Protein AF-A0A1W9GLF1-F1 (afdb_monomer_lite)

Radius of gyration: 27.72 Å; chains: 1; bounding box: 95×33×61 Å

Sequence (133 aa):
MVIMRIGRLIRSLVLAGSVLMWMQTTSVQAGGESYALGYDVIGQAEKVLKQAAANSPKWHGKPDSVEREIYDITFLLEQACRAADTANDAAMKGSAYQALFLLQRAVARGDFDPGTVEPIFTLIRRLLPNVSV

Structure (mmCIF, N/CA/C/O backbone):
data_AF-A0A1W9GLF1-F1
#
_entry.id   AF-A0A1W9GLF1-F1
#
loop_
_atom_site.group_PDB
_atom_site.id
_atom_site.type_symbol
_atom_site.label_atom_id
_atom_site.label_alt_id
_atom_site.label_comp_id
_atom_site.label_asym_id
_atom_site.label_entity_id
_atom_site.label_seq_id
_atom_site.pdbx_PDB_ins_code
_atom_site.Cartn_x
_atom_site.Cartn_y
_atom_site.Cartn_z
_atom_site.occupancy
_atom_site.B_iso_or_equiv
_atom_site.auth_seq_id
_atom_site.auth_comp_id
_atom_site.auth_asym_id
_atom_site.auth_atom_id
_atom_site.pdbx_PDB_model_num
ATOM 1 N N . MET A 1 1 ? 81.716 -3.496 -32.588 1.00 36.94 1 MET A N 1
ATOM 2 C CA . MET A 1 1 ? 81.649 -2.542 -31.464 1.00 36.94 1 MET A CA 1
ATOM 3 C C . MET A 1 1 ? 80.410 -1.673 -31.677 1.00 36.94 1 MET A C 1
ATOM 5 O O . MET A 1 1 ? 80.377 -0.985 -32.682 1.00 36.94 1 MET A O 1
ATOM 9 N N . VAL A 1 2 ? 79.415 -1.807 -30.776 1.00 39.44 2 VAL A N 1
ATOM 10 C CA . VAL A 1 2 ? 78.284 -0.882 -30.468 1.00 39.44 2 VAL A CA 1
ATOM 11 C C . VAL A 1 2 ? 77.276 -0.621 -31.617 1.00 39.44 2 VAL A C 1
ATOM 13 O O . VAL A 1 2 ? 77.596 0.078 -32.563 1.00 39.44 2 VAL A O 1
ATOM 16 N N . ILE A 1 3 ? 76.104 -1.275 -31.721 1.00 43.47 3 ILE A N 1
ATOM 17 C CA . ILE A 1 3 ? 74.841 -1.196 -30.929 1.00 43.47 3 ILE A CA 1
ATOM 18 C C . ILE A 1 3 ? 74.308 0.233 -30.716 1.00 43.47 3 ILE A C 1
ATOM 20 O O . ILE A 1 3 ? 74.856 0.930 -29.879 1.00 43.47 3 ILE A O 1
ATOM 24 N N . MET A 1 4 ? 73.173 0.590 -31.345 1.00 38.31 4 MET A N 1
ATOM 25 C CA . MET A 1 4 ? 72.057 1.444 -30.842 1.00 38.31 4 MET A CA 1
ATOM 26 C C . MET A 1 4 ? 71.329 2.117 -32.023 1.00 38.31 4 MET A C 1
ATOM 28 O O . MET A 1 4 ? 71.976 2.564 -32.953 1.00 38.31 4 MET A O 1
ATOM 32 N N . ARG A 1 5 ? 70.009 2.314 -32.058 1.00 50.31 5 ARG A N 1
ATOM 33 C CA . ARG A 1 5 ? 68.878 1.831 -31.256 1.00 50.31 5 ARG A CA 1
ATOM 34 C C . ARG A 1 5 ? 67.618 2.135 -32.079 1.00 50.31 5 ARG A C 1
ATOM 36 O O . ARG A 1 5 ? 67.484 3.213 -32.645 1.00 50.31 5 ARG A O 1
ATOM 43 N N . ILE A 1 6 ? 66.707 1.173 -32.107 1.00 52.00 6 ILE A N 1
ATOM 44 C CA . ILE A 1 6 ? 65.366 1.249 -32.689 1.00 52.00 6 ILE A CA 1
ATOM 45 C C . ILE A 1 6 ? 64.531 2.280 -31.919 1.00 52.00 6 ILE A C 1
ATOM 47 O O . ILE A 1 6 ? 64.355 2.149 -30.707 1.00 52.00 6 ILE A O 1
ATOM 51 N N . GLY A 1 7 ? 63.995 3.275 -32.627 1.00 44.03 7 GLY A N 1
ATOM 52 C CA . GLY A 1 7 ? 63.022 4.242 -32.121 1.00 44.03 7 GLY A CA 1
ATOM 53 C C . GLY A 1 7 ? 61.664 4.047 -32.790 1.00 44.03 7 GLY A C 1
ATOM 54 O O . GLY A 1 7 ? 61.431 4.541 -33.888 1.00 44.03 7 GLY A O 1
ATOM 55 N N . ARG A 1 8 ? 60.777 3.304 -32.118 1.00 48.91 8 ARG A N 1
ATOM 56 C CA . ARG A 1 8 ? 59.325 3.247 -32.362 1.00 48.91 8 ARG A CA 1
ATOM 57 C C . ARG A 1 8 ? 58.729 4.660 -32.331 1.00 48.91 8 ARG A C 1
ATOM 59 O O . ARG A 1 8 ? 59.073 5.418 -31.433 1.00 48.91 8 ARG A O 1
ATOM 66 N N . LEU A 1 9 ? 57.746 4.932 -33.192 1.00 46.41 9 LEU A N 1
ATOM 67 C CA . LEU A 1 9 ? 56.361 5.255 -32.798 1.00 46.41 9 LEU A CA 1
ATOM 68 C C . LEU A 1 9 ? 55.545 5.647 -34.040 1.00 46.41 9 LEU A C 1
ATOM 70 O O . LEU A 1 9 ? 55.574 6.778 -34.513 1.00 46.41 9 LEU A O 1
ATOM 74 N N . ILE A 1 10 ? 54.785 4.676 -34.543 1.00 49.66 10 ILE A N 1
ATOM 75 C CA . ILE A 1 10 ? 53.698 4.878 -35.499 1.00 49.66 10 ILE A CA 1
ATOM 76 C C . ILE A 1 10 ? 52.563 5.565 -34.730 1.00 49.66 10 ILE A C 1
ATOM 78 O O . ILE A 1 10 ? 51.925 4.941 -33.883 1.00 49.66 10 ILE A O 1
ATOM 82 N N . ARG A 1 11 ? 52.317 6.850 -34.996 1.00 45.72 11 ARG A N 1
ATOM 83 C CA . ARG A 1 11 ? 51.100 7.545 -34.559 1.00 45.72 11 ARG A CA 1
ATOM 84 C C . ARG A 1 11 ? 50.100 7.530 -35.710 1.00 45.72 11 ARG A C 1
ATOM 86 O O . ARG A 1 11 ? 50.183 8.339 -36.624 1.00 45.72 11 ARG A O 1
ATOM 93 N N . SER A 1 12 ? 49.168 6.581 -35.646 1.00 42.28 12 SER A N 1
ATOM 94 C CA . SER A 1 12 ? 47.899 6.673 -36.368 1.00 42.28 12 SER A CA 1
ATOM 95 C C . SER A 1 12 ? 47.070 7.793 -35.750 1.00 42.28 12 SER A C 1
ATOM 97 O O . SER A 1 12 ? 46.790 7.754 -34.553 1.00 42.28 12 SER A O 1
ATOM 99 N N . LEU A 1 13 ? 46.648 8.761 -36.557 1.00 44.41 13 LEU A N 1
ATOM 100 C CA . LEU A 1 13 ? 45.492 9.589 -36.240 1.00 44.41 13 LEU A CA 1
ATOM 101 C C . LEU A 1 13 ? 44.659 9.731 -37.515 1.00 44.41 13 LEU A C 1
ATOM 103 O O . LEU A 1 13 ? 44.863 10.623 -38.331 1.00 44.41 13 LEU A O 1
ATOM 107 N N . VAL A 1 14 ? 43.757 8.771 -37.700 1.00 48.62 14 VAL A N 1
ATOM 108 C CA . VAL A 1 14 ? 42.636 8.878 -38.630 1.00 48.62 14 VAL A CA 1
ATOM 109 C C . VAL A 1 14 ? 41.547 9.645 -37.891 1.00 48.62 14 VAL A C 1
ATOM 111 O O . VAL A 1 14 ? 41.002 9.141 -36.915 1.00 48.62 14 VAL A O 1
ATOM 114 N N . LEU A 1 15 ? 41.226 10.848 -38.354 1.00 47.06 15 LEU A N 1
ATOM 115 C CA . LEU A 1 15 ? 39.952 11.497 -38.057 1.00 47.06 15 LEU A CA 1
ATOM 116 C C . LEU A 1 15 ? 39.282 11.830 -39.392 1.00 47.06 15 LEU A C 1
ATOM 118 O O . LEU A 1 15 ? 39.363 12.940 -39.907 1.00 47.06 15 LEU A O 1
ATOM 122 N N . ALA A 1 16 ? 38.649 10.797 -39.955 1.00 46.56 16 ALA A N 1
ATOM 123 C CA . ALA A 1 16 ? 37.434 10.942 -40.750 1.00 46.56 16 ALA A CA 1
ATOM 124 C C . ALA A 1 16 ? 36.403 11.679 -39.871 1.00 46.56 16 ALA A C 1
ATOM 126 O O . ALA A 1 16 ? 36.330 11.431 -38.673 1.00 46.56 16 ALA A O 1
ATOM 127 N N . GLY A 1 17 ? 35.665 12.667 -40.348 1.00 42.19 17 GLY A N 1
ATOM 128 C CA . GLY A 1 17 ? 34.698 12.540 -41.427 1.00 42.19 17 GLY A CA 1
ATOM 129 C C . GLY A 1 17 ? 33.349 12.965 -40.841 1.00 42.19 17 GLY A C 1
ATOM 130 O O . GLY A 1 17 ? 32.928 12.463 -39.805 1.00 42.19 17 GLY A O 1
ATOM 131 N N . SER A 1 18 ? 32.736 13.965 -41.460 1.00 50.47 18 SER A N 1
ATOM 132 C CA . SER A 1 18 ? 31.530 14.673 -41.036 1.00 50.47 18 SER A CA 1
ATOM 133 C C . SER A 1 18 ? 30.349 13.750 -40.709 1.00 50.47 18 SER A C 1
ATOM 135 O O . SER A 1 18 ? 29.996 12.905 -41.527 1.00 50.47 18 SER A O 1
ATOM 137 N N . VAL A 1 19 ? 29.658 13.984 -39.586 1.00 50.25 19 VAL A N 1
ATOM 138 C CA . VAL A 1 19 ? 28.316 13.425 -39.347 1.00 50.25 19 VAL A CA 1
ATOM 139 C C . VAL A 1 19 ? 27.348 14.548 -38.993 1.00 50.25 19 VAL A C 1
ATOM 141 O O . VAL A 1 19 ? 27.329 15.085 -37.891 1.00 50.25 19 VAL A O 1
ATOM 144 N N . LEU A 1 20 ? 26.593 14.902 -40.030 1.00 49.84 20 LEU A N 1
ATOM 145 C CA . LEU A 1 20 ? 25.253 15.473 -40.053 1.00 49.84 20 LEU A CA 1
ATOM 146 C C . LEU A 1 20 ? 24.533 15.589 -38.701 1.00 49.84 20 LEU A C 1
ATOM 148 O O . LEU A 1 20 ? 24.127 14.610 -38.077 1.00 49.84 20 LEU A O 1
ATOM 152 N N . MET A 1 21 ? 24.263 16.845 -38.371 1.00 48.12 21 MET A N 1
ATOM 153 C CA . MET A 1 21 ? 23.261 17.326 -37.435 1.00 48.12 21 MET A CA 1
ATOM 154 C C . MET A 1 21 ? 21.861 16.921 -37.934 1.00 48.12 21 MET A C 1
ATOM 156 O O . MET A 1 21 ? 21.203 17.672 -38.647 1.00 48.12 21 MET A O 1
ATOM 160 N N . TRP A 1 22 ? 21.409 15.713 -37.593 1.00 52.78 22 TRP A N 1
ATOM 161 C CA . TRP A 1 22 ? 19.995 15.354 -37.687 1.00 52.78 22 TRP A CA 1
ATOM 162 C C . TRP A 1 22 ? 19.325 15.727 -36.372 1.00 52.78 22 TRP A C 1
ATOM 164 O O . TRP A 1 22 ? 19.478 15.050 -35.357 1.00 52.78 22 TRP A O 1
ATOM 174 N N . MET A 1 23 ? 18.584 16.833 -36.404 1.00 48.41 23 MET A N 1
ATOM 175 C CA . MET A 1 23 ? 17.550 17.123 -35.424 1.00 48.41 23 MET A CA 1
ATOM 176 C C . MET A 1 23 ? 16.528 15.985 -35.449 1.00 48.41 23 MET A C 1
ATOM 178 O O . MET A 1 23 ? 15.658 15.938 -36.314 1.00 48.41 23 MET A O 1
ATOM 182 N N . GLN A 1 24 ? 16.632 15.063 -34.498 1.00 45.91 24 GLN A N 1
ATOM 183 C CA . GLN A 1 24 ? 15.501 14.242 -34.096 1.00 45.91 24 GLN A CA 1
ATOM 184 C C . GLN A 1 24 ? 14.876 14.900 -32.871 1.00 45.91 24 GLN A C 1
ATOM 186 O O . GLN A 1 24 ? 15.218 14.611 -31.729 1.00 45.91 24 GLN A O 1
ATOM 191 N N . THR A 1 25 ? 13.956 15.827 -33.123 1.00 52.59 25 THR A N 1
ATOM 192 C CA . THR A 1 25 ? 12.893 16.148 -32.173 1.00 52.59 25 THR A CA 1
ATOM 193 C C . THR A 1 25 ? 11.932 14.964 -32.167 1.00 52.59 25 THR A C 1
ATOM 195 O O . THR A 1 25 ? 10.934 14.960 -32.886 1.00 52.59 25 THR A O 1
ATOM 198 N N . THR A 1 26 ? 12.256 13.914 -31.416 1.00 45.66 26 THR A N 1
ATOM 199 C CA . THR A 1 26 ? 11.282 12.873 -31.100 1.00 45.66 26 THR A CA 1
ATOM 200 C C . THR A 1 26 ? 10.396 13.378 -29.969 1.00 45.66 26 THR A C 1
ATOM 202 O O . THR A 1 26 ? 10.766 13.426 -28.801 1.00 45.66 26 THR A O 1
ATOM 205 N N . SER A 1 27 ? 9.232 13.849 -30.402 1.00 44.41 27 SER A N 1
ATOM 206 C CA . SER A 1 27 ? 7.958 13.990 -29.706 1.00 44.41 27 SER A CA 1
ATOM 207 C C . SER A 1 27 ? 7.936 13.529 -28.243 1.00 44.41 27 SER A C 1
ATOM 209 O O . SER A 1 27 ? 7.739 12.352 -27.943 1.00 44.41 27 SER A O 1
ATOM 211 N N . VAL A 1 28 ? 8.015 14.492 -27.322 1.00 50.03 28 VAL A N 1
ATOM 212 C CA . VAL A 1 28 ? 7.530 14.336 -25.943 1.00 50.03 28 VAL A CA 1
ATOM 213 C C . VAL A 1 28 ? 6.003 14.370 -25.994 1.00 50.03 28 VAL A C 1
ATOM 215 O O . VAL A 1 28 ? 5.380 15.394 -25.734 1.00 50.03 28 VAL A O 1
ATOM 218 N N . GLN A 1 29 ? 5.377 13.278 -26.427 1.00 47.00 29 GLN A N 1
ATOM 219 C CA . GLN A 1 29 ? 3.917 13.194 -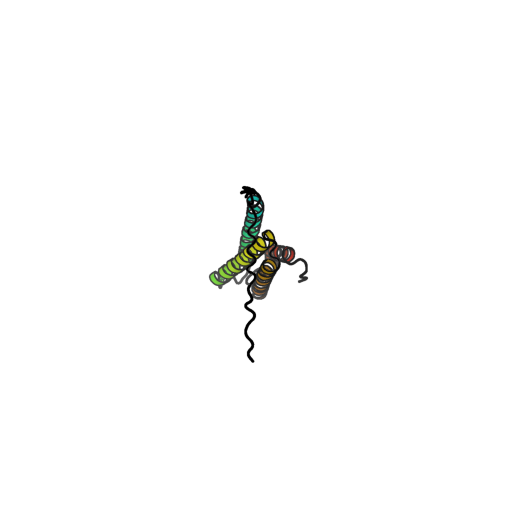26.468 1.00 47.00 29 GLN A CA 1
ATOM 220 C C . GLN A 1 29 ? 3.445 11.739 -26.368 1.00 47.00 29 GLN A C 1
ATOM 222 O O . GLN A 1 29 ? 2.852 11.189 -27.283 1.00 47.00 29 GLN A O 1
ATOM 227 N N . ALA A 1 30 ? 3.761 11.101 -25.239 1.00 46.09 30 ALA A N 1
ATOM 228 C CA . ALA A 1 30 ? 3.141 9.835 -24.824 1.00 46.09 30 ALA A CA 1
ATOM 229 C C . ALA A 1 30 ? 3.099 9.638 -23.292 1.00 46.09 30 ALA A C 1
ATOM 231 O O . ALA A 1 30 ? 2.745 8.568 -22.820 1.00 46.09 30 ALA A O 1
ATOM 232 N N . GLY A 1 31 ? 3.477 10.647 -22.492 1.00 45.59 31 GLY A N 1
ATOM 233 C CA . GLY A 1 31 ? 3.487 10.520 -21.029 1.00 45.59 31 GLY A CA 1
ATOM 234 C C . GLY A 1 31 ? 2.156 10.877 -20.360 1.00 45.59 31 GLY A C 1
ATOM 235 O O . GLY A 1 31 ? 1.779 10.263 -19.372 1.00 45.59 31 GLY A O 1
ATOM 236 N N . GLY A 1 32 ? 1.424 11.865 -20.889 1.00 43.88 32 GLY A N 1
ATOM 237 C CA . GLY A 1 32 ? 0.316 12.514 -20.169 1.00 43.88 32 GLY A CA 1
ATOM 238 C C . GLY A 1 32 ? -0.853 11.598 -19.787 1.00 43.88 32 GLY A C 1
ATOM 239 O O . GLY A 1 32 ? -1.439 11.778 -18.724 1.00 43.88 32 GLY A O 1
ATOM 240 N N . GLU A 1 33 ? -1.166 10.601 -20.614 1.00 42.31 33 GLU A N 1
ATOM 241 C CA . GLU A 1 33 ? -2.306 9.700 -20.389 1.00 42.31 33 GLU A CA 1
ATOM 242 C C . GLU A 1 33 ? -1.991 8.606 -19.353 1.00 42.31 33 GLU A C 1
ATOM 244 O O . GLU A 1 33 ? -2.839 8.300 -18.514 1.00 42.31 33 GLU A O 1
ATOM 249 N N . SER A 1 34 ? -0.753 8.088 -19.331 1.00 47.78 34 SER A N 1
ATOM 250 C CA . SER A 1 34 ? -0.298 7.120 -18.314 1.00 47.78 34 SER A CA 1
ATOM 251 C C . SER A 1 34 ? -0.211 7.771 -16.930 1.00 47.78 34 SER A C 1
ATOM 253 O O . SER A 1 34 ? -0.661 7.196 -15.939 1.00 47.78 34 SER A O 1
ATOM 255 N N . TYR A 1 35 ? 0.267 9.022 -16.860 1.00 47.28 35 TYR A N 1
ATOM 256 C CA . TYR A 1 35 ? 0.309 9.768 -15.599 1.00 47.28 35 TYR A CA 1
ATOM 257 C C . TYR A 1 35 ? -1.093 10.036 -15.035 1.00 47.28 35 TYR A C 1
ATOM 259 O O . TYR A 1 35 ? -1.289 9.897 -13.830 1.00 47.28 35 TYR A O 1
ATOM 267 N N . ALA A 1 36 ? -2.080 10.377 -15.872 1.00 49.78 36 ALA A N 1
ATOM 268 C CA . ALA A 1 36 ? -3.450 10.624 -15.413 1.00 49.78 36 ALA A CA 1
ATOM 269 C C . ALA A 1 36 ? -4.111 9.364 -14.820 1.00 49.78 36 ALA A C 1
ATOM 271 O O . ALA A 1 36 ? -4.754 9.446 -13.773 1.00 49.78 36 ALA A O 1
ATOM 272 N N . LEU A 1 37 ? -3.898 8.197 -15.441 1.00 56.84 37 LEU A N 1
ATOM 273 C CA . LEU A 1 37 ? -4.376 6.904 -14.936 1.00 56.84 37 LEU A CA 1
ATOM 274 C C . LEU A 1 37 ? -3.669 6.489 -13.636 1.00 56.84 37 LEU A C 1
ATOM 276 O O . LEU A 1 37 ? -4.321 6.006 -12.711 1.00 56.84 37 LEU A O 1
ATOM 280 N N . GLY A 1 38 ? -2.356 6.715 -13.529 1.00 59.59 38 GLY A N 1
ATOM 281 C CA . GLY A 1 38 ? -1.593 6.437 -12.310 1.00 59.59 38 GLY A CA 1
ATOM 282 C C . GLY A 1 38 ? -2.032 7.298 -11.120 1.00 59.59 38 GLY A C 1
ATOM 283 O O . GLY A 1 38 ? -2.236 6.773 -10.026 1.00 59.59 38 GLY A O 1
ATOM 284 N N . TYR A 1 39 ? -2.241 8.602 -11.328 1.00 60.47 39 TYR A N 1
ATOM 285 C CA . TYR A 1 39 ? -2.698 9.518 -10.274 1.00 60.47 39 TYR A CA 1
ATOM 286 C C . TYR A 1 39 ? -4.091 9.164 -9.736 1.00 60.47 39 TYR A C 1
ATOM 288 O O . TYR A 1 39 ? -4.310 9.250 -8.525 1.00 60.47 39 TYR A O 1
ATOM 296 N N . ASP A 1 40 ? -5.014 8.735 -10.602 1.00 82.38 40 ASP A N 1
ATOM 297 C CA . ASP A 1 40 ? -6.359 8.317 -10.186 1.00 82.38 40 ASP A CA 1
ATOM 298 C C . ASP A 1 40 ? -6.312 7.063 -9.297 1.00 82.38 40 ASP A C 1
ATOM 300 O O . ASP A 1 40 ? -6.914 7.024 -8.221 1.00 82.38 40 ASP A O 1
ATOM 304 N N . VAL A 1 41 ? -5.489 6.077 -9.672 1.00 85.44 41 VAL A N 1
ATOM 305 C CA . VAL A 1 41 ? -5.299 4.843 -8.893 1.00 85.44 41 VAL A CA 1
ATOM 306 C C . VAL A 1 41 ? -4.675 5.125 -7.522 1.00 85.44 41 VAL A C 1
ATOM 308 O O . VAL A 1 41 ? -5.120 4.556 -6.523 1.00 85.44 41 VAL A O 1
ATOM 311 N N . ILE A 1 42 ? -3.680 6.015 -7.437 1.00 93.06 42 ILE A N 1
ATOM 312 C CA . ILE A 1 42 ? -3.046 6.378 -6.157 1.00 93.06 42 ILE A CA 1
ATOM 313 C C . ILE A 1 42 ? -4.004 7.174 -5.266 1.00 93.06 42 ILE A C 1
ATOM 315 O O . ILE A 1 42 ? -4.138 6.863 -4.081 1.00 93.06 42 ILE A O 1
ATOM 319 N N . GLY A 1 43 ? -4.739 8.139 -5.825 1.00 90.94 43 GLY A N 1
ATOM 320 C CA . GLY A 1 43 ? -5.759 8.878 -5.077 1.00 90.94 43 GLY A CA 1
ATOM 321 C C . GLY A 1 43 ? -6.886 7.973 -4.567 1.00 90.94 43 GLY A C 1
ATOM 322 O O . GLY A 1 43 ? -7.399 8.169 -3.461 1.00 90.94 43 GLY A O 1
ATOM 323 N N . GLN A 1 44 ? -7.266 6.949 -5.335 1.00 93.12 44 GLN A N 1
ATOM 324 C CA . GLN A 1 44 ? -8.217 5.933 -4.888 1.00 93.12 44 GLN A CA 1
ATOM 325 C C . GLN A 1 44 ? -7.628 5.043 -3.786 1.00 93.12 44 GLN A C 1
ATOM 327 O O . GLN A 1 44 ? -8.326 4.752 -2.812 1.00 93.12 44 GLN A O 1
ATOM 332 N N . ALA A 1 45 ? -6.358 4.649 -3.898 1.00 95.00 45 ALA A N 1
ATOM 333 C CA . ALA A 1 45 ? -5.679 3.854 -2.880 1.00 95.00 45 ALA A CA 1
ATOM 334 C C . ALA A 1 45 ? -5.631 4.582 -1.528 1.00 95.00 45 ALA A C 1
ATOM 336 O O . ALA A 1 45 ? -5.993 4.004 -0.502 1.00 95.00 45 ALA A O 1
ATOM 337 N N . GLU A 1 46 ? -5.285 5.870 -1.528 1.00 96.38 46 GLU A N 1
ATOM 338 C CA . GLU A 1 46 ? -5.279 6.692 -0.315 1.00 96.38 46 GLU A CA 1
ATOM 339 C C . GLU A 1 46 ? -6.674 6.766 0.330 1.00 96.38 46 GLU A C 1
ATOM 341 O O . GLU A 1 46 ? -6.815 6.602 1.543 1.00 96.38 46 GLU A O 1
ATOM 346 N N . LYS A 1 47 ? -7.732 6.960 -0.472 1.00 96.31 47 LYS A N 1
ATOM 347 C CA . LYS A 1 47 ? -9.122 6.978 0.023 1.00 96.31 47 LYS A CA 1
ATOM 348 C C . LYS A 1 47 ? -9.514 5.657 0.681 1.00 96.31 47 LYS A C 1
ATOM 350 O O . LYS A 1 47 ? -10.102 5.674 1.760 1.00 96.31 47 LYS A O 1
ATOM 355 N N . VAL A 1 48 ? -9.178 4.528 0.056 1.00 96.56 48 VAL A N 1
ATOM 356 C CA . VAL A 1 48 ? -9.456 3.190 0.600 1.00 96.56 48 VAL A CA 1
ATOM 357 C C . VAL A 1 48 ? -8.707 2.971 1.915 1.00 96.56 48 VAL A C 1
ATOM 359 O O . VAL A 1 48 ? -9.304 2.493 2.875 1.00 96.56 48 VAL A O 1
ATOM 362 N N . LEU A 1 49 ? -7.436 3.372 2.002 1.00 96.56 49 LEU A N 1
ATOM 363 C CA . LEU A 1 49 ? -6.651 3.274 3.237 1.00 96.56 49 LEU A CA 1
ATOM 364 C C . LEU A 1 49 ? -7.234 4.146 4.359 1.00 96.56 49 LEU A C 1
ATOM 366 O O . LEU A 1 49 ? -7.373 3.675 5.486 1.00 96.56 49 LEU A O 1
ATOM 370 N N . LYS A 1 50 ? -7.657 5.379 4.053 1.00 96.00 50 LYS A N 1
ATOM 371 C CA . LYS A 1 50 ? -8.354 6.255 5.014 1.00 96.00 50 LYS A CA 1
ATOM 372 C C . LYS A 1 50 ? -9.669 5.647 5.495 1.00 96.00 50 LYS A C 1
ATOM 374 O O . LYS A 1 50 ? -9.970 5.714 6.683 1.00 96.00 50 LYS A O 1
ATOM 379 N N . GLN A 1 51 ? -10.436 5.027 4.601 1.00 95.44 51 GLN A N 1
ATOM 380 C CA . GLN A 1 51 ? -11.672 4.337 4.967 1.00 95.44 51 GLN A CA 1
ATOM 381 C C . GLN A 1 51 ? -11.397 3.108 5.844 1.00 95.44 51 GLN A C 1
ATOM 383 O O . GLN A 1 51 ? -12.058 2.919 6.862 1.00 95.44 51 GLN A O 1
ATOM 388 N N . ALA A 1 52 ? -10.395 2.302 5.491 1.00 94.62 52 ALA A N 1
ATOM 389 C CA . ALA A 1 52 ? -10.003 1.133 6.270 1.00 94.62 52 ALA A CA 1
ATOM 390 C C . ALA A 1 52 ? -9.496 1.506 7.666 1.00 94.62 52 ALA A C 1
ATOM 392 O O . ALA A 1 52 ? -9.767 0.791 8.631 1.00 94.62 52 ALA A O 1
ATOM 393 N N . ALA A 1 53 ? -8.786 2.630 7.772 1.00 93.94 53 ALA A N 1
ATOM 394 C CA . ALA A 1 53 ? -8.363 3.204 9.037 1.00 93.94 53 ALA A CA 1
ATOM 395 C C . ALA A 1 53 ? -9.568 3.659 9.860 1.00 93.94 53 ALA A C 1
ATOM 397 O O . ALA A 1 53 ? -9.723 3.223 10.990 1.00 93.94 53 ALA A O 1
ATOM 398 N N . ALA A 1 54 ? -10.476 4.454 9.286 1.00 92.12 54 ALA A N 1
ATOM 399 C CA . ALA A 1 54 ? -11.667 4.941 9.986 1.00 92.12 54 ALA A CA 1
ATOM 400 C C . ALA A 1 54 ? -12.578 3.812 10.508 1.00 92.12 54 ALA A C 1
ATOM 402 O O . ALA A 1 54 ? -13.241 3.982 11.529 1.00 92.12 54 ALA A O 1
ATOM 403 N N . ASN A 1 55 ? -12.583 2.661 9.832 1.00 90.62 55 ASN A N 1
ATOM 404 C CA . ASN A 1 55 ? -13.315 1.464 10.250 1.00 90.62 55 ASN A CA 1
ATOM 405 C C . ASN A 1 55 ? -12.587 0.647 11.335 1.00 90.62 55 ASN A C 1
ATOM 407 O O . ASN A 1 55 ? -13.177 -0.267 11.914 1.00 90.62 55 ASN A O 1
ATOM 411 N N . SER A 1 56 ? -11.317 0.948 11.624 1.00 85.56 56 SER A N 1
ATOM 412 C CA . SER A 1 56 ? -10.555 0.274 12.670 1.00 85.56 56 SER A CA 1
ATOM 413 C C . SER A 1 56 ? -10.898 0.825 14.064 1.00 85.56 56 SER A C 1
ATOM 415 O O . SER A 1 56 ? -10.865 2.039 14.283 1.00 85.56 56 SER A O 1
ATOM 417 N N . PRO A 1 57 ? -11.071 -0.048 15.077 1.00 77.94 57 PRO A N 1
ATOM 418 C CA . PRO A 1 57 ? -11.197 0.367 16.475 1.00 77.94 57 PRO A CA 1
ATOM 419 C C . PRO A 1 57 ? -10.005 1.189 16.999 1.00 77.94 57 PRO A C 1
ATOM 421 O O . PRO A 1 57 ? -10.135 1.893 18.001 1.00 77.94 57 PRO A O 1
ATOM 424 N N . LYS A 1 58 ? -8.827 1.083 16.367 1.00 75.56 58 LYS A N 1
ATOM 425 C CA . LYS A 1 58 ? -7.577 1.718 16.820 1.00 75.56 58 LYS A CA 1
ATOM 426 C C . LYS A 1 58 ? -7.361 3.128 16.292 1.00 75.56 58 LYS A C 1
ATOM 428 O O . LYS A 1 58 ? -6.558 3.859 16.875 1.00 75.56 58 LYS A O 1
ATOM 433 N N . TRP A 1 59 ? -8.091 3.530 15.255 1.00 76.06 59 TRP A N 1
ATOM 434 C CA . TRP A 1 59 ? -7.975 4.856 14.649 1.00 76.06 59 TRP A CA 1
ATOM 435 C C . TRP A 1 59 ? -8.107 5.987 15.668 1.00 76.06 59 TRP A C 1
ATOM 437 O O . TRP A 1 59 ? -7.302 6.915 15.690 1.00 76.06 59 TRP A O 1
ATOM 447 N N . HIS A 1 60 ? -9.055 5.856 16.596 1.00 72.94 60 HIS A N 1
ATOM 448 C CA . HIS A 1 60 ? -9.302 6.861 17.630 1.00 72.94 60 HIS A CA 1
ATOM 449 C C . HIS A 1 60 ? -8.212 6.934 18.709 1.00 72.94 60 HIS A C 1
ATOM 451 O O . HIS A 1 60 ? -8.153 7.913 19.448 1.00 72.94 60 HIS A O 1
ATOM 457 N N . GLY A 1 61 ? -7.355 5.916 18.823 1.00 79.69 61 GLY A N 1
ATOM 458 C CA . GLY A 1 61 ? -6.308 5.866 19.842 1.00 79.69 61 GLY A CA 1
ATOM 459 C C . GLY A 1 61 ? -4.987 6.506 19.413 1.00 79.69 61 GLY A C 1
ATOM 460 O O . GLY A 1 61 ? -4.243 6.972 20.276 1.00 79.69 61 GLY A O 1
ATOM 461 N N . LYS A 1 62 ? -4.661 6.490 18.110 1.00 82.31 62 LYS A N 1
ATOM 462 C CA . LYS A 1 62 ? -3.366 6.954 17.567 1.00 82.31 62 LYS A CA 1
ATOM 463 C C . LYS A 1 62 ? -3.479 7.496 16.126 1.00 82.31 62 LYS A C 1
ATOM 465 O O . LYS A 1 62 ? -2.821 6.950 15.236 1.00 82.31 62 LYS A O 1
ATOM 470 N N . PRO A 1 63 ? -4.268 8.556 15.879 1.00 82.25 63 PRO A N 1
ATOM 471 C CA . PRO A 1 63 ? -4.539 9.047 14.524 1.00 82.25 63 PRO A CA 1
ATOM 472 C C . PRO A 1 63 ? -3.261 9.404 13.748 1.00 82.25 63 PRO A C 1
ATOM 474 O O . PRO A 1 63 ? -3.071 8.902 12.646 1.00 82.25 63 PRO A O 1
ATOM 477 N N . ASP A 1 64 ? -2.322 10.137 14.356 1.00 87.69 64 ASP A N 1
ATOM 478 C CA . ASP A 1 64 ? -1.077 10.571 13.697 1.00 87.69 64 ASP A CA 1
ATOM 479 C C . ASP A 1 64 ? -0.204 9.402 13.208 1.00 87.69 64 ASP A C 1
ATOM 481 O O . ASP A 1 64 ? 0.463 9.480 12.175 1.00 87.69 64 ASP A O 1
ATOM 485 N N . SER A 1 65 ? -0.183 8.300 13.967 1.00 88.25 65 SER A N 1
ATOM 486 C CA . SER A 1 65 ? 0.605 7.118 13.609 1.00 88.25 65 SER A CA 1
ATOM 487 C C . SER A 1 65 ? -0.004 6.392 12.418 1.00 88.25 65 SER A C 1
ATOM 489 O O . SER A 1 65 ? 0.736 5.935 11.549 1.00 88.25 65 SER A O 1
ATOM 491 N N . VAL A 1 66 ? -1.332 6.269 12.390 1.00 90.81 66 VAL A N 1
ATOM 492 C CA . VAL A 1 66 ? -2.039 5.603 11.293 1.00 90.81 66 VAL A CA 1
ATOM 493 C C . VAL A 1 66 ? -1.999 6.476 10.043 1.00 90.81 66 VAL A C 1
ATOM 495 O O . VAL A 1 66 ? -1.756 5.967 8.956 1.00 90.81 66 VAL A O 1
ATOM 498 N N . GLU A 1 67 ? -2.137 7.795 10.184 1.00 92.88 67 GLU A N 1
ATOM 499 C CA . GLU A 1 67 ? -2.019 8.729 9.065 1.00 92.88 67 GLU A CA 1
ATOM 500 C C . GLU A 1 67 ? -0.630 8.667 8.412 1.00 92.88 67 GLU A C 1
ATOM 502 O O . GLU A 1 67 ? -0.526 8.588 7.187 1.00 92.88 67 GLU A O 1
ATOM 507 N N . ARG A 1 68 ? 0.445 8.596 9.210 1.00 94.06 68 ARG A N 1
ATOM 508 C CA . ARG A 1 68 ? 1.793 8.369 8.672 1.00 94.06 68 ARG A CA 1
ATOM 509 C C . ARG A 1 68 ? 1.893 7.052 7.900 1.00 94.06 68 ARG A C 1
ATOM 511 O O . ARG A 1 68 ? 2.450 7.050 6.808 1.00 94.06 68 ARG A O 1
ATOM 518 N N . GLU A 1 69 ? 1.340 5.955 8.422 1.00 94.25 69 GLU A N 1
ATOM 519 C CA . GLU A 1 69 ? 1.349 4.673 7.701 1.00 94.25 69 GLU A CA 1
ATOM 520 C C . GLU A 1 69 ? 0.553 4.737 6.386 1.00 94.25 69 GLU A C 1
ATOM 522 O O . GLU A 1 69 ? 0.996 4.167 5.388 1.00 94.25 69 GLU A O 1
ATOM 527 N N . ILE A 1 70 ? -0.566 5.471 6.338 1.00 95.94 70 ILE A N 1
ATOM 528 C CA . ILE A 1 70 ? -1.316 5.716 5.094 1.00 95.94 70 ILE A CA 1
ATOM 529 C C . ILE A 1 70 ? -0.429 6.427 4.066 1.00 95.94 70 ILE A C 1
ATOM 531 O O . ILE A 1 70 ? -0.364 5.986 2.914 1.00 95.94 70 ILE A O 1
ATOM 535 N N . TYR A 1 71 ? 0.265 7.498 4.462 1.00 96.44 71 TYR A N 1
ATOM 536 C CA . TYR A 1 71 ? 1.149 8.230 3.552 1.00 96.44 71 TYR A CA 1
ATOM 537 C C . TYR A 1 71 ? 2.329 7.378 3.082 1.00 96.44 71 TYR A C 1
ATOM 539 O O . TYR A 1 71 ? 2.610 7.359 1.885 1.00 96.44 71 TYR A O 1
ATOM 547 N N . ASP A 1 72 ? 2.971 6.631 3.981 1.00 97.62 72 ASP A N 1
ATOM 548 C CA . ASP A 1 72 ? 4.104 5.766 3.636 1.00 97.62 72 ASP A CA 1
ATOM 549 C C . ASP A 1 72 ? 3.693 4.689 2.617 1.00 97.62 72 ASP A C 1
ATOM 551 O O . ASP A 1 72 ? 4.379 4.479 1.613 1.00 97.62 72 ASP A O 1
ATOM 555 N N . ILE A 1 73 ? 2.543 4.033 2.824 1.00 97.75 73 ILE A N 1
ATOM 556 C CA . ILE A 1 73 ? 2.020 3.025 1.889 1.00 97.75 73 ILE A CA 1
ATOM 557 C C . ILE A 1 73 ? 1.667 3.670 0.545 1.00 97.75 73 ILE A C 1
ATOM 559 O O . ILE A 1 73 ? 2.048 3.147 -0.503 1.00 97.75 73 ILE A O 1
ATOM 563 N N . THR A 1 74 ? 0.975 4.811 0.559 1.00 97.19 74 THR A N 1
ATOM 564 C CA . THR A 1 74 ? 0.561 5.523 -0.663 1.00 97.19 74 THR A CA 1
ATOM 565 C C . THR A 1 74 ? 1.774 5.964 -1.484 1.00 97.19 74 THR A C 1
ATOM 567 O O . THR A 1 74 ? 1.810 5.753 -2.696 1.00 97.19 74 THR A O 1
ATOM 570 N N . PHE A 1 75 ? 2.808 6.489 -0.826 1.00 96.75 75 PHE A N 1
ATOM 571 C CA . PHE A 1 75 ? 4.058 6.889 -1.466 1.00 96.75 75 PHE A CA 1
ATOM 572 C C . PHE A 1 75 ? 4.782 5.705 -2.121 1.00 96.75 75 PHE A C 1
ATOM 574 O O . PHE A 1 75 ? 5.257 5.810 -3.253 1.00 96.75 75 PHE A O 1
ATOM 581 N N . LEU A 1 76 ? 4.849 4.554 -1.447 1.00 97.75 76 LEU A N 1
ATOM 582 C CA . LEU A 1 76 ? 5.473 3.353 -2.010 1.00 97.75 76 LEU A CA 1
ATOM 583 C C . LEU A 1 76 ? 4.692 2.804 -3.210 1.00 97.75 76 LEU A C 1
ATOM 585 O O . LEU A 1 76 ? 5.304 2.366 -4.186 1.00 97.75 76 LEU A O 1
ATOM 589 N N . LEU A 1 77 ? 3.359 2.858 -3.174 1.00 96.31 77 LEU A N 1
ATOM 590 C CA . LEU A 1 77 ? 2.524 2.496 -4.322 1.00 96.31 77 LEU A CA 1
ATOM 591 C C . LEU A 1 77 ? 2.761 3.440 -5.501 1.00 96.31 77 LEU A C 1
ATOM 593 O O . LEU A 1 77 ? 2.918 2.976 -6.627 1.00 96.31 77 LEU A O 1
ATOM 597 N N . GLU A 1 78 ? 2.859 4.744 -5.250 1.00 95.25 78 GLU A N 1
ATOM 598 C CA . GLU A 1 78 ? 3.168 5.725 -6.288 1.00 95.25 78 GLU A CA 1
ATOM 599 C C . GLU A 1 78 ? 4.539 5.459 -6.927 1.00 95.25 78 GLU A C 1
ATOM 601 O O . GLU A 1 78 ? 4.657 5.425 -8.153 1.00 95.25 78 GLU A O 1
ATOM 606 N N . GLN A 1 79 ? 5.567 5.210 -6.111 1.00 94.88 79 GLN A N 1
ATOM 607 C CA . GLN A 1 79 ? 6.902 4.831 -6.582 1.00 94.88 79 GLN A CA 1
ATOM 608 C C . GLN 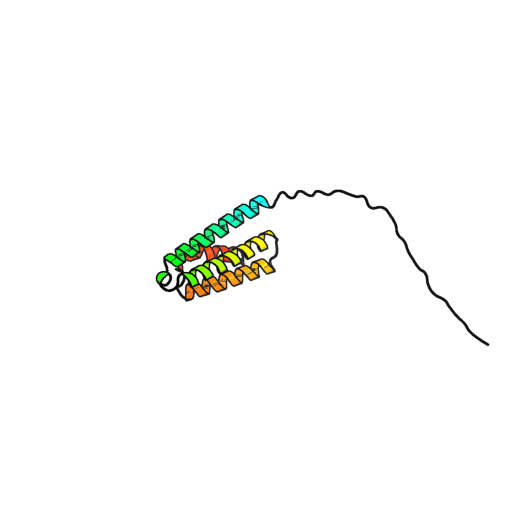A 1 79 ? 6.858 3.560 -7.436 1.00 94.88 79 GLN A C 1
ATOM 610 O O . GLN A 1 79 ? 7.493 3.502 -8.489 1.00 94.88 79 GLN A O 1
ATOM 615 N N . ALA A 1 80 ? 6.100 2.548 -7.005 1.00 93.88 80 ALA A N 1
ATOM 616 C CA . ALA A 1 80 ? 5.965 1.299 -7.742 1.00 93.88 80 ALA A CA 1
ATOM 617 C C . ALA A 1 80 ? 5.272 1.506 -9.098 1.00 93.88 80 ALA A C 1
ATOM 619 O O . ALA A 1 80 ? 5.781 1.029 -10.111 1.00 93.88 80 ALA A O 1
ATOM 620 N N . CYS A 1 81 ? 4.170 2.260 -9.142 1.00 91.75 81 CYS A N 1
ATOM 621 C CA . CYS A 1 81 ? 3.461 2.580 -10.383 1.00 91.75 81 CYS A CA 1
ATOM 622 C C . CYS A 1 81 ? 4.344 3.376 -11.358 1.00 91.75 81 CYS A C 1
ATOM 624 O O . CYS A 1 81 ? 4.473 2.996 -12.518 1.00 91.75 81 CYS A O 1
ATOM 626 N N . ARG A 1 82 ? 5.047 4.414 -10.883 1.00 90.69 82 ARG A N 1
ATOM 627 C CA . ARG A 1 82 ? 5.982 5.197 -11.716 1.00 90.69 82 ARG A CA 1
ATOM 628 C C . ARG A 1 82 ? 7.143 4.347 -12.250 1.00 90.69 82 ARG A C 1
ATOM 630 O O . ARG A 1 82 ? 7.609 4.543 -13.374 1.00 90.69 82 ARG A O 1
ATOM 637 N N . ALA A 1 83 ? 7.640 3.407 -11.448 1.00 90.12 83 ALA A N 1
ATOM 638 C CA . ALA A 1 83 ? 8.673 2.473 -11.883 1.00 90.12 83 ALA A CA 1
ATOM 639 C C . ALA A 1 83 ? 8.148 1.474 -12.930 1.00 90.12 83 ALA A C 1
ATOM 641 O O . ALA A 1 83 ? 8.883 1.135 -13.858 1.00 90.12 83 ALA A O 1
ATOM 642 N N . ALA A 1 84 ? 6.884 1.051 -12.825 1.00 88.56 84 ALA A N 1
ATOM 643 C CA . ALA A 1 84 ? 6.225 0.222 -13.833 1.00 88.56 84 ALA A CA 1
ATOM 644 C C . ALA A 1 84 ? 6.109 0.958 -15.180 1.00 88.56 84 ALA A C 1
ATOM 646 O O . ALA A 1 84 ? 6.469 0.393 -16.212 1.00 88.56 84 ALA A O 1
ATOM 647 N N . ASP A 1 85 ? 5.722 2.240 -15.165 1.00 87.12 85 ASP A N 1
ATOM 648 C CA . ASP A 1 85 ? 5.636 3.085 -16.370 1.00 87.12 85 ASP A CA 1
ATOM 649 C C . ASP A 1 85 ? 6.989 3.248 -17.088 1.00 87.12 85 ASP A C 1
ATOM 651 O O . ASP A 1 85 ? 7.048 3.446 -18.300 1.00 87.12 85 ASP A O 1
ATOM 655 N N . THR A 1 86 ? 8.095 3.161 -16.344 1.00 87.25 86 THR A N 1
ATOM 656 C CA . THR A 1 86 ? 9.463 3.306 -16.871 1.00 87.25 86 THR A CA 1
ATOM 657 C C . THR A 1 86 ? 10.162 1.967 -17.119 1.00 87.25 86 THR A C 1
ATOM 659 O O . THR A 1 86 ? 11.369 1.947 -17.364 1.00 87.25 86 THR A O 1
ATOM 662 N N . ALA A 1 87 ? 9.422 0.850 -17.067 1.00 86.19 87 ALA A N 1
ATOM 663 C CA . ALA A 1 87 ? 9.937 -0.515 -17.221 1.00 86.19 87 ALA A CA 1
ATOM 664 C C . ALA A 1 87 ? 11.111 -0.853 -16.273 1.00 86.19 87 ALA A C 1
ATOM 666 O O . ALA A 1 87 ? 11.976 -1.675 -16.587 1.00 86.19 87 ALA A O 1
ATOM 667 N N . ASN A 1 88 ? 11.160 -0.220 -15.096 1.00 89.31 88 ASN A N 1
ATOM 668 C CA . ASN A 1 88 ? 12.158 -0.493 -14.068 1.00 89.31 88 ASN A CA 1
ATOM 669 C C . ASN A 1 88 ? 11.633 -1.543 -13.079 1.00 89.31 88 ASN A C 1
ATOM 671 O O . ASN A 1 88 ? 11.227 -1.233 -11.956 1.00 89.31 88 ASN A O 1
ATOM 675 N N . ASP A 1 89 ? 11.676 -2.806 -13.500 1.00 90.12 89 ASP A N 1
ATOM 676 C CA . ASP A 1 89 ? 11.171 -3.954 -12.738 1.00 90.12 89 ASP A CA 1
ATOM 677 C C . ASP A 1 89 ? 11.727 -4.053 -11.315 1.00 90.12 89 ASP A C 1
ATOM 679 O O . ASP A 1 89 ? 11.007 -4.427 -10.388 1.00 90.12 89 ASP A O 1
ATOM 683 N N . ALA A 1 90 ? 13.017 -3.761 -11.132 1.00 93.12 90 ALA A N 1
ATOM 684 C CA . ALA A 1 90 ? 13.671 -3.871 -9.833 1.00 93.12 90 ALA A CA 1
ATOM 685 C C . ALA A 1 90 ? 13.122 -2.827 -8.851 1.00 93.12 90 ALA A C 1
ATOM 687 O O . ALA A 1 90 ? 12.778 -3.174 -7.719 1.00 93.12 90 ALA A O 1
ATOM 688 N N . ALA A 1 91 ? 12.986 -1.573 -9.295 1.00 93.00 91 ALA A N 1
ATOM 689 C CA . ALA A 1 91 ? 12.405 -0.506 -8.485 1.00 93.00 91 ALA A CA 1
ATOM 690 C C . ALA A 1 91 ? 10.909 -0.736 -8.229 1.00 93.00 91 ALA A C 1
ATOM 692 O O . ALA A 1 91 ? 10.463 -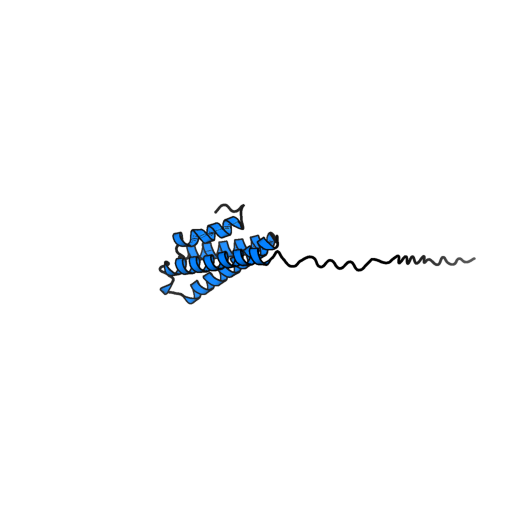0.604 -7.090 1.00 93.00 91 ALA A O 1
ATOM 693 N N . MET A 1 92 ? 10.155 -1.161 -9.251 1.00 94.00 92 MET A N 1
ATOM 694 C CA . MET A 1 92 ? 8.734 -1.498 -9.121 1.00 94.00 92 MET A CA 1
ATOM 695 C C . MET A 1 92 ? 8.526 -2.572 -8.051 1.00 94.00 92 MET A C 1
ATOM 697 O O . MET A 1 92 ? 7.769 -2.364 -7.103 1.00 94.00 92 MET A O 1
ATOM 701 N N . LYS A 1 93 ? 9.236 -3.703 -8.166 1.00 94.38 93 LYS A N 1
ATOM 702 C CA . LYS A 1 93 ? 9.135 -4.811 -7.206 1.00 94.38 93 LYS A CA 1
ATOM 703 C C . LYS A 1 93 ? 9.584 -4.377 -5.816 1.00 94.38 93 LYS A C 1
ATOM 705 O O . LYS A 1 93 ? 8.902 -4.685 -4.844 1.00 94.38 93 LYS A O 1
ATOM 710 N N . GLY A 1 94 ? 10.696 -3.646 -5.716 1.00 95.94 94 GLY A N 1
ATOM 711 C CA . GLY A 1 94 ? 11.223 -3.146 -4.446 1.00 95.94 94 GLY A CA 1
ATOM 712 C C . GLY A 1 94 ? 10.201 -2.312 -3.674 1.00 95.94 94 GLY A C 1
ATOM 713 O O . GLY A 1 94 ? 9.922 -2.615 -2.513 1.00 95.94 94 GLY A O 1
ATOM 714 N N . SER A 1 95 ? 9.595 -1.318 -4.324 1.00 96.94 95 SER A N 1
ATOM 715 C CA . SER A 1 95 ? 8.574 -0.472 -3.697 1.00 96.94 95 SER A CA 1
ATOM 716 C C . SER A 1 95 ? 7.274 -1.233 -3.419 1.00 96.94 95 SER A C 1
ATOM 718 O O . SER A 1 95 ? 6.709 -1.094 -2.335 1.00 96.94 95 SER A O 1
ATOM 720 N N . ALA A 1 96 ? 6.827 -2.104 -4.332 1.00 96.00 96 ALA A N 1
ATOM 721 C CA . ALA A 1 96 ? 5.610 -2.894 -4.138 1.00 96.00 96 ALA A CA 1
ATOM 722 C C . ALA A 1 96 ? 5.723 -3.884 -2.962 1.00 96.00 96 ALA A C 1
ATOM 724 O O . ALA A 1 96 ? 4.781 -4.014 -2.181 1.00 96.00 96 ALA A O 1
ATOM 725 N N . TYR A 1 97 ? 6.875 -4.540 -2.776 1.00 97.38 97 TYR A N 1
ATOM 726 C CA . TYR A 1 97 ? 7.105 -5.409 -1.614 1.00 97.38 97 TYR A CA 1
ATOM 727 C C . TYR A 1 97 ? 7.130 -4.629 -0.298 1.00 97.38 97 TYR A C 1
ATOM 729 O O . TYR A 1 97 ? 6.604 -5.109 0.706 1.00 97.38 97 TYR A O 1
ATOM 737 N N . GLN A 1 98 ? 7.714 -3.429 -0.283 1.00 97.94 98 GLN A N 1
ATOM 738 C CA . GLN A 1 98 ? 7.701 -2.580 0.910 1.00 97.94 98 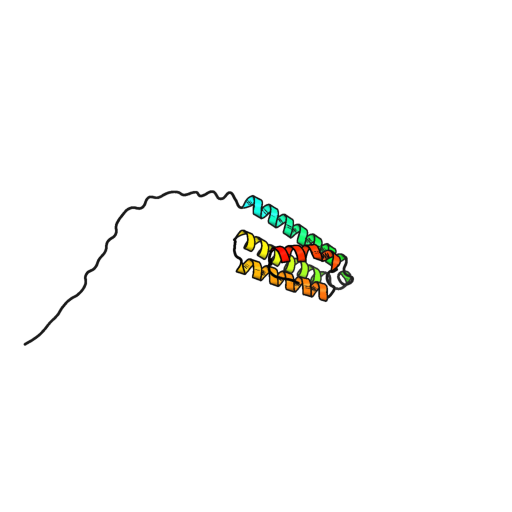GLN A CA 1
ATOM 739 C C . GLN A 1 98 ? 6.278 -2.125 1.255 1.00 97.94 98 GLN A C 1
ATOM 741 O O . GLN A 1 98 ? 5.882 -2.211 2.419 1.00 97.94 98 GLN A O 1
ATOM 746 N N . ALA A 1 99 ? 5.485 -1.722 0.254 1.00 97.88 99 ALA A N 1
ATOM 747 C CA . ALA A 1 99 ? 4.075 -1.385 0.445 1.00 97.88 99 ALA A CA 1
ATOM 748 C C . ALA A 1 99 ? 3.290 -2.582 1.004 1.00 97.88 99 ALA A C 1
ATOM 750 O O . ALA A 1 99 ? 2.540 -2.431 1.969 1.00 97.88 99 ALA A O 1
ATOM 751 N N . LEU A 1 100 ? 3.515 -3.784 0.453 1.00 97.00 100 LEU A N 1
ATOM 752 C CA . LEU A 1 100 ? 2.889 -5.021 0.923 1.00 97.00 100 LEU A CA 1
ATOM 753 C C . LEU A 1 100 ? 3.213 -5.297 2.389 1.00 97.00 100 LEU A C 1
ATOM 755 O O . LEU A 1 100 ? 2.312 -5.565 3.180 1.00 97.00 100 LEU A O 1
ATOM 759 N N . PHE A 1 101 ? 4.492 -5.203 2.751 1.00 97.12 101 PHE A N 1
ATOM 760 C CA . PHE A 1 101 ? 4.950 -5.440 4.112 1.00 97.12 101 PHE A CA 1
ATOM 761 C C . PHE A 1 101 ? 4.306 -4.468 5.107 1.00 97.12 101 PHE A C 1
ATOM 763 O O . PHE A 1 101 ? 3.814 -4.897 6.153 1.00 97.12 101 PHE A O 1
ATOM 770 N N . LEU A 1 102 ? 4.273 -3.170 4.787 1.00 97.31 102 LEU A N 1
ATOM 771 C CA . LEU A 1 102 ? 3.635 -2.171 5.647 1.00 97.31 102 LEU A CA 1
ATOM 772 C C . LEU A 1 102 ? 2.132 -2.421 5.786 1.00 97.31 102 LEU A C 1
ATOM 774 O O . LEU A 1 102 ? 1.625 -2.399 6.906 1.00 97.31 102 LEU A O 1
ATOM 778 N N . LEU A 1 103 ? 1.443 -2.730 4.685 1.00 97.06 103 LEU A N 1
ATOM 779 C CA . LEU A 1 103 ? 0.011 -3.012 4.700 1.00 97.06 103 LEU A CA 1
ATOM 780 C C . LEU A 1 103 ? -0.318 -4.251 5.542 1.00 97.06 103 LEU A C 1
ATOM 782 O O . LEU A 1 103 ? -1.179 -4.188 6.416 1.00 97.06 103 LEU A O 1
ATOM 786 N N . GLN A 1 104 ? 0.396 -5.360 5.338 1.00 96.56 104 GLN A N 1
ATOM 787 C CA . GLN A 1 104 ? 0.218 -6.582 6.131 1.00 96.56 104 GLN A CA 1
ATOM 788 C C . GLN A 1 104 ? 0.478 -6.329 7.614 1.00 96.56 104 GLN A C 1
ATOM 790 O O . GLN A 1 104 ? -0.273 -6.797 8.469 1.00 96.56 104 GLN A O 1
ATOM 795 N N . ARG A 1 105 ? 1.523 -5.559 7.930 1.00 95.81 105 ARG A N 1
ATOM 796 C CA . ARG A 1 105 ? 1.857 -5.193 9.306 1.00 95.81 105 ARG A CA 1
ATOM 797 C C . ARG A 1 105 ? 0.755 -4.352 9.950 1.00 95.81 105 ARG A C 1
ATOM 799 O O . ARG A 1 105 ? 0.402 -4.626 11.094 1.00 95.81 105 ARG A O 1
ATOM 806 N N . ALA A 1 106 ? 0.222 -3.363 9.241 1.00 94.12 106 ALA A N 1
ATOM 807 C CA . ALA A 1 106 ? -0.857 -2.508 9.727 1.00 94.12 106 ALA A CA 1
ATOM 808 C C . ALA A 1 106 ? -2.161 -3.303 9.929 1.00 94.12 106 ALA A C 1
ATOM 810 O O . ALA A 1 106 ? -2.797 -3.194 10.976 1.00 94.12 106 ALA A O 1
ATOM 811 N N . VAL A 1 107 ? -2.507 -4.205 9.004 1.00 95.00 107 VAL A N 1
ATOM 812 C CA . VAL A 1 107 ? -3.648 -5.128 9.159 1.00 95.00 107 VAL A CA 1
ATOM 813 C C . VAL A 1 107 ? -3.453 -6.062 10.356 1.00 95.00 107 VAL A C 1
ATOM 815 O O . VAL A 1 107 ? -4.354 -6.201 11.177 1.00 95.00 107 VAL A O 1
ATOM 818 N N . ALA A 1 108 ? -2.270 -6.659 10.518 1.00 94.12 108 ALA A N 1
ATOM 819 C CA . ALA A 1 108 ? -1.971 -7.549 11.645 1.00 94.12 108 ALA A CA 1
ATOM 820 C C . ALA A 1 108 ? -2.002 -6.820 12.998 1.00 94.12 108 ALA A C 1
ATOM 822 O O . ALA A 1 108 ? -2.361 -7.401 14.023 1.00 94.12 108 ALA A O 1
ATOM 823 N N . ARG A 1 109 ? -1.649 -5.531 13.011 1.00 92.19 109 ARG A N 1
ATOM 824 C CA . ARG A 1 109 ? -1.813 -4.660 14.178 1.00 92.19 109 ARG A CA 1
ATOM 825 C C . ARG A 1 109 ? -3.262 -4.241 14.392 1.00 92.19 109 ARG A C 1
ATOM 827 O O . ARG A 1 109 ? -3.564 -3.751 15.475 1.00 92.19 109 ARG A O 1
ATOM 834 N N . GLY A 1 110 ? -4.151 -4.454 13.430 1.00 91.56 110 GLY A N 1
ATOM 835 C CA . GLY A 1 110 ? -5.526 -3.976 13.465 1.00 91.56 110 GLY A CA 1
ATOM 836 C C . GLY A 1 110 ? -5.632 -2.467 13.263 1.00 91.56 110 GLY A C 1
ATOM 837 O O . GLY A 1 110 ? -6.610 -1.886 13.710 1.00 91.56 110 GLY A O 1
ATOM 838 N N . ASP A 1 111 ? -4.639 -1.825 12.648 1.00 93.38 111 ASP A N 1
ATOM 839 C CA . ASP A 1 111 ? -4.669 -0.397 12.301 1.00 93.38 111 ASP A CA 1
ATOM 840 C C . ASP A 1 111 ? -5.549 -0.147 11.059 1.00 93.38 111 ASP A C 1
ATOM 842 O O . ASP A 1 111 ? -6.121 0.930 10.908 1.00 93.38 111 ASP A O 1
ATOM 846 N N . PHE A 1 112 ? -5.751 -1.181 10.233 1.00 95.00 112 PHE A N 1
ATOM 847 C CA . PHE A 1 112 ? -6.695 -1.190 9.117 1.00 95.00 112 PHE A CA 1
ATOM 848 C C . PHE A 1 112 ? -7.670 -2.364 9.205 1.00 95.00 112 PHE A C 1
ATOM 850 O O . PHE A 1 112 ? -7.281 -3.479 9.563 1.00 95.00 112 PHE A O 1
ATOM 857 N N . ASP A 1 113 ? -8.922 -2.124 8.816 1.00 93.31 113 ASP A N 1
ATOM 858 C CA . ASP A 1 113 ? -9.903 -3.185 8.601 1.00 93.31 113 ASP A CA 1
ATOM 859 C C . ASP A 1 113 ? -9.504 -4.080 7.402 1.00 93.31 113 ASP A C 1
ATOM 861 O O . ASP A 1 113 ? -9.371 -3.571 6.282 1.00 93.31 113 ASP A O 1
ATOM 865 N N . PRO A 1 114 ? -9.335 -5.406 7.592 1.00 90.88 114 PRO A N 1
ATOM 866 C CA . PRO A 1 114 ? -8.889 -6.315 6.535 1.00 90.88 114 PRO A CA 1
ATOM 867 C C . PRO A 1 114 ? -9.869 -6.410 5.359 1.00 90.88 114 PRO A C 1
ATOM 869 O O . PRO A 1 114 ? -9.431 -6.581 4.224 1.00 90.88 114 PRO A O 1
ATOM 872 N N . GLY A 1 115 ? -11.179 -6.280 5.602 1.00 91.62 115 GLY A N 1
ATOM 873 C CA . GLY A 1 115 ? -12.190 -6.342 4.542 1.00 91.62 115 GLY A CA 1
ATOM 874 C C . GLY A 1 115 ? -12.136 -5.138 3.601 1.00 91.62 115 GLY A C 1
ATOM 875 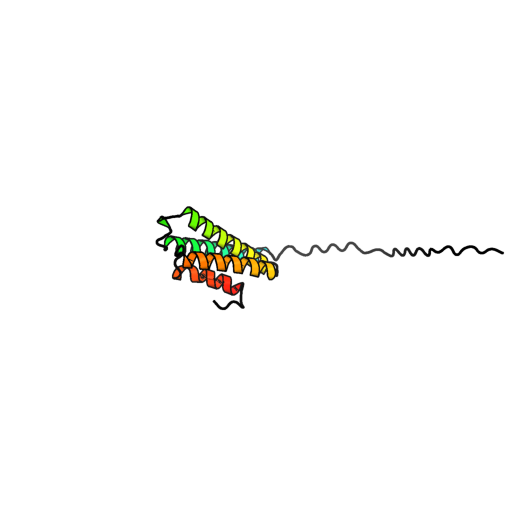O O . GLY A 1 115 ? -12.385 -5.266 2.403 1.00 91.62 115 GLY A O 1
ATOM 876 N N . THR A 1 116 ? -11.761 -3.974 4.130 1.00 94.19 116 THR A N 1
ATOM 877 C CA . THR A 1 116 ? -11.717 -2.716 3.379 1.00 94.19 116 THR A CA 1
ATOM 878 C C . THR A 1 116 ? -10.433 -2.569 2.551 1.00 94.19 116 THR A C 1
ATOM 880 O O . THR A 1 116 ? -10.468 -1.947 1.492 1.00 94.19 116 THR A O 1
ATOM 883 N N . VAL A 1 117 ? -9.300 -3.148 2.974 1.00 95.31 117 VAL A N 1
ATOM 884 C CA . VAL A 1 117 ? -7.998 -2.984 2.282 1.00 95.31 117 VAL A CA 1
ATOM 885 C C . VAL A 1 117 ? -7.751 -3.935 1.104 1.00 95.31 117 VAL A C 1
ATOM 887 O O . VAL A 1 117 ? -6.745 -3.786 0.408 1.00 95.31 117 VAL A O 1
ATOM 890 N N . GLU A 1 118 ? -8.643 -4.887 0.827 1.00 93.50 118 GLU A N 1
ATOM 891 C CA . GLU A 1 118 ? -8.475 -5.860 -0.270 1.00 93.50 118 GLU A CA 1
ATOM 892 C C . GLU A 1 118 ? -8.209 -5.238 -1.662 1.00 93.50 118 GLU A C 1
ATOM 894 O O . GLU A 1 118 ? -7.384 -5.777 -2.414 1.00 93.50 118 GLU A O 1
ATOM 899 N N . PRO A 1 119 ? -8.797 -4.079 -2.034 1.00 94.31 119 PRO A N 1
ATOM 900 C CA . PRO A 1 119 ? -8.439 -3.393 -3.275 1.00 94.31 119 PRO A CA 1
ATOM 901 C C . PRO A 1 119 ? -6.954 -3.009 -3.352 1.00 94.31 119 PRO A C 1
ATOM 903 O O . PRO A 1 119 ? -6.366 -3.055 -4.434 1.00 94.31 119 PRO A O 1
ATOM 906 N N . ILE A 1 120 ? -6.321 -2.689 -2.218 1.00 96.25 120 ILE A N 1
ATOM 907 C CA . ILE A 1 120 ? -4.894 -2.348 -2.157 1.00 96.25 120 ILE A CA 1
ATOM 908 C C . ILE A 1 120 ? -4.034 -3.598 -2.339 1.00 96.25 120 ILE A C 1
ATOM 910 O O . ILE A 1 120 ? -3.080 -3.576 -3.116 1.00 96.25 120 ILE A O 1
ATOM 914 N N . PHE A 1 121 ? -4.400 -4.718 -1.706 1.00 94.31 121 PHE A N 1
ATOM 915 C CA . PHE A 1 121 ? -3.736 -6.000 -1.966 1.00 94.31 121 PHE A CA 1
ATOM 916 C C . PHE A 1 121 ? -3.841 -6.399 -3.440 1.00 94.31 121 PHE A C 1
ATOM 918 O O . PHE A 1 121 ? -2.856 -6.835 -4.034 1.00 94.31 121 PHE A O 1
ATOM 925 N N . THR A 1 122 ? -5.002 -6.193 -4.061 1.00 92.06 122 THR A N 1
ATOM 926 C CA . THR A 1 122 ? -5.200 -6.451 -5.493 1.00 92.06 122 THR A CA 1
ATOM 927 C C . THR A 1 122 ? -4.298 -5.575 -6.362 1.00 92.06 122 THR A C 1
ATOM 929 O O . THR A 1 122 ? -3.676 -6.085 -7.295 1.00 92.06 122 THR A O 1
ATOM 932 N N . LEU A 1 123 ? -4.178 -4.281 -6.049 1.00 92.25 123 LEU A N 1
ATOM 933 C CA . LEU A 1 123 ? -3.261 -3.372 -6.741 1.00 92.25 123 LEU A CA 1
ATOM 934 C C . LEU A 1 123 ? -1.807 -3.859 -6.638 1.00 92.25 123 LEU A C 1
ATOM 936 O O . LEU A 1 123 ? -1.118 -3.967 -7.650 1.00 92.25 123 LEU A O 1
ATOM 940 N N . ILE A 1 124 ? -1.365 -4.231 -5.438 1.00 93.75 124 ILE A N 1
ATOM 941 C CA . ILE A 1 124 ? -0.009 -4.738 -5.199 1.00 93.75 124 ILE A CA 1
ATOM 942 C C . ILE A 1 124 ? 0.242 -6.047 -5.961 1.00 93.75 124 ILE A C 1
ATOM 944 O O . ILE A 1 124 ? 1.293 -6.198 -6.578 1.00 93.75 124 ILE 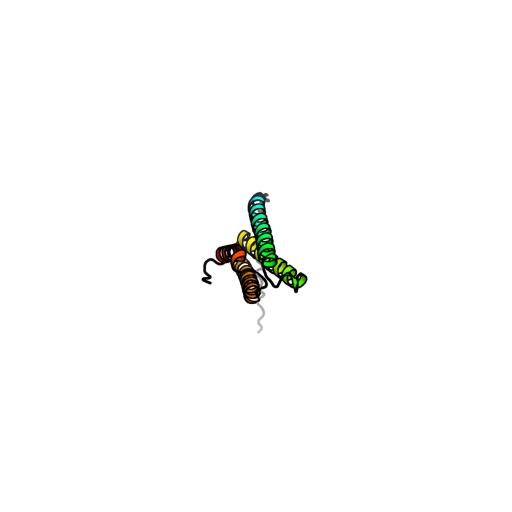A O 1
ATOM 948 N N . ARG A 1 125 ? -0.717 -6.982 -5.987 1.00 91.19 125 ARG A N 1
ATOM 949 C CA . ARG A 1 125 ? -0.591 -8.244 -6.746 1.00 91.19 125 ARG A CA 1
ATOM 950 C C . ARG A 1 125 ? -0.462 -8.011 -8.251 1.00 91.19 125 ARG A C 1
ATOM 952 O O . ARG A 1 125 ? 0.259 -8.749 -8.912 1.00 91.19 125 ARG A O 1
ATOM 959 N N . ARG A 1 126 ? -1.102 -6.973 -8.803 1.00 89.94 126 ARG A N 1
ATOM 960 C CA . ARG A 1 126 ? -0.918 -6.597 -10.219 1.00 89.94 126 ARG A CA 1
ATOM 961 C C . ARG A 1 126 ? 0.507 -6.123 -10.509 1.00 89.94 126 ARG A C 1
ATOM 963 O O . ARG A 1 126 ? 1.025 -6.413 -11.580 1.00 89.94 126 ARG A O 1
ATOM 970 N N . LEU A 1 127 ? 1.141 -5.446 -9.551 1.00 88.06 127 LEU A N 1
ATOM 971 C CA . LEU A 1 127 ? 2.550 -5.036 -9.626 1.00 88.06 127 LEU A CA 1
ATOM 972 C C . LEU A 1 127 ? 3.513 -6.206 -9.335 1.00 88.06 127 LEU A C 1
ATOM 974 O O . LEU A 1 127 ? 4.670 -6.187 -9.751 1.00 88.06 127 LEU A O 1
ATOM 978 N N . LEU A 1 128 ? 3.037 -7.243 -8.640 1.00 88.88 128 LEU A N 1
ATOM 979 C CA . LEU A 1 128 ? 3.792 -8.429 -8.228 1.00 88.88 128 LEU A CA 1
ATOM 980 C C . LEU A 1 128 ? 3.132 -9.738 -8.719 1.00 88.88 128 LEU A C 1
ATOM 982 O O . LEU A 1 128 ? 2.751 -10.572 -7.896 1.00 88.88 128 LEU A O 1
ATOM 986 N N . PRO A 1 129 ? 3.026 -9.984 -10.040 1.00 69.75 129 PRO A N 1
ATOM 987 C CA . PRO A 1 129 ? 2.218 -11.081 -10.593 1.00 69.75 129 PRO A CA 1
ATOM 988 C C . PRO A 1 129 ? 2.674 -12.508 -10.220 1.00 69.75 129 PRO A C 1
ATOM 990 O O . PRO A 1 129 ? 1.972 -13.464 -10.525 1.00 69.75 129 PRO A O 1
ATOM 993 N N . ASN A 1 130 ? 3.810 -12.667 -9.527 1.00 60.38 130 ASN A N 1
ATOM 994 C CA . ASN A 1 130 ? 4.342 -13.958 -9.069 1.00 60.38 130 ASN A CA 1
ATOM 995 C C . ASN A 1 130 ? 4.266 -14.157 -7.543 1.00 60.38 130 ASN A C 1
ATOM 997 O O . ASN A 1 130 ? 4.918 -15.056 -7.014 1.00 60.38 130 ASN A O 1
ATOM 1001 N N . VAL A 1 131 ? 3.532 -13.308 -6.820 1.00 55.31 131 VAL A N 1
ATOM 1002 C CA . VAL A 1 131 ? 3.410 -13.397 -5.358 1.00 55.31 131 VAL A CA 1
ATOM 1003 C C . VAL A 1 131 ? 2.030 -13.933 -4.996 1.00 55.31 131 VAL A C 1
ATOM 1005 O O . VAL A 1 131 ? 1.037 -13.208 -5.014 1.00 55.31 131 VAL A O 1
ATOM 1008 N N . SER A 1 132 ? 1.983 -15.220 -4.659 1.00 45.94 132 SER A N 1
ATOM 1009 C CA . SER A 1 132 ? 0.845 -15.841 -3.981 1.00 45.94 132 SER A CA 1
ATOM 1010 C C . SER A 1 132 ? 0.911 -15.461 -2.499 1.00 45.94 132 SER A C 1
ATOM 1012 O O . SER A 1 132 ? 1.923 -15.733 -1.853 1.00 45.94 132 SER A O 1
ATOM 1014 N N . VAL A 1 133 ? -0.127 -14.787 -1.993 1.00 49.84 133 VAL A N 1
ATOM 1015 C CA . VAL A 1 133 ? -0.300 -14.478 -0.558 1.00 49.84 133 VAL A CA 1
ATOM 1016 C C . VAL A 1 133 ? -0.849 -15.702 0.158 1.00 49.84 133 VAL A C 1
ATOM 1018 O O . VAL A 1 133 ? -1.775 -16.318 -0.416 1.00 49.84 133 VAL A O 1
#

Secondary structure (DSSP, 8-state):
-----------------------------SSHHHHHHHHHHHHHHHHHHHHHHHTSTTTTT-HHHHHHHHHHHHHHHHHHHHHHHTT-HHHHHHHHHHHHHHHHHHHHHTSS-TTTSHHHHHHHHHH-TT---

pLDDT: mean 77.71, std 21.31, range [36.94, 97.94]

Foldseek 3Di:
DDDDDDDDDDDDDDDDDDDDDDPPPPDPPDVPVLVVVLVVLLVVLLVLLVVQQVPFPCCVVCVPVSNVLSVLLSVLLSQLSVCVVVVNLVRNLVSLVVSVVSVVVCVVVSSGHPVSNVVVVVSSCVSVVPDDD